Protein AF-A0A6P6C0F0-F1 (afdb_monomer)

Organism: Pteropus vampyrus (NCBI:txid132908)

Foldseek 3Di:
DVVVVVVVVVVVVVVVVVVVVVVVVVVV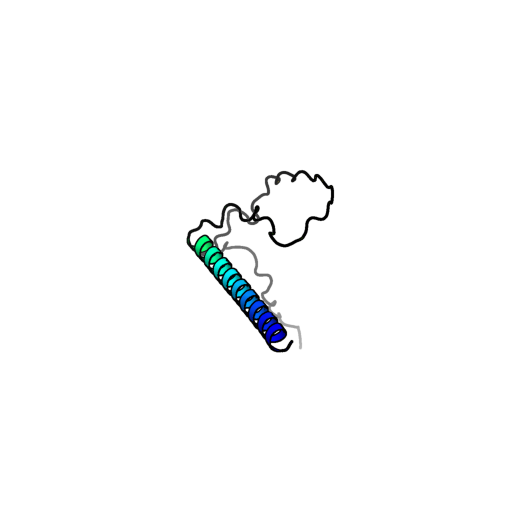VVVVCVVVVVPPPDPVDPPPPDDDDDDDDDPDDDDDDPPDDPPDPPQADPVPGDPDDDPVPDDDPPDDDDDD

Structure (mmCIF, N/CA/C/O backbone):
data_AF-A0A6P6C0F0-F1
#
_entry.id   AF-A0A6P6C0F0-F1
#
loop_
_atom_site.group_PDB
_atom_site.id
_atom_site.type_symbol
_atom_site.label_atom_id
_atom_site.label_alt_id
_atom_site.label_comp_id
_atom_site.label_asym_id
_atom_site.label_entity_id
_atom_site.label_seq_id
_atom_site.pdbx_PDB_ins_code
_atom_site.Cartn_x
_atom_site.Cartn_y
_atom_site.Cartn_z
_atom_site.occupancy
_atom_site.B_iso_or_equiv
_atom_site.auth_seq_id
_atom_site.auth_comp_id
_atom_site.auth_asym_id
_atom_site.auth_atom_id
_atom_site.pdbx_PDB_model_num
ATOM 1 N N . MET A 1 1 ? 21.141 1.420 -29.185 1.00 74.75 1 MET A N 1
ATOM 2 C CA . MET A 1 1 ? 20.326 0.186 -29.103 1.00 74.75 1 MET A CA 1
ATOM 3 C C . MET A 1 1 ? 20.524 -0.598 -27.798 1.00 74.75 1 MET A C 1
ATOM 5 O O . MET A 1 1 ? 19.568 -0.700 -27.044 1.00 74.75 1 MET A O 1
ATOM 9 N N . GLN A 1 2 ? 21.708 -1.141 -27.469 1.00 83.69 2 GLN A N 1
ATOM 10 C CA . GLN A 1 2 ? 21.893 -1.907 -26.210 1.00 83.69 2 GLN A CA 1
ATOM 11 C C . GLN A 1 2 ? 21.784 -1.048 -24.943 1.00 83.69 2 GLN A C 1
ATOM 13 O O . GLN A 1 2 ? 21.194 -1.467 -23.951 1.00 83.69 2 GLN A O 1
ATOM 18 N N . GLU A 1 3 ? 22.298 0.177 -24.992 1.00 82.88 3 GLU A N 1
ATOM 19 C CA . GLU A 1 3 ? 22.216 1.121 -23.871 1.00 82.88 3 GLU A CA 1
ATOM 20 C C . GLU A 1 3 ? 20.768 1.525 -23.559 1.00 82.88 3 GLU A C 1
ATOM 22 O O . GLU A 1 3 ? 20.392 1.656 -22.397 1.00 82.88 3 GLU A O 1
ATOM 27 N N . GLU A 1 4 ? 19.921 1.634 -24.584 1.00 82.31 4 GLU A N 1
ATOM 28 C CA . GLU A 1 4 ? 18.500 1.966 -24.432 1.00 82.31 4 GLU A CA 1
ATOM 29 C C . GLU A 1 4 ? 17.716 0.810 -23.799 1.00 82.31 4 GLU A C 1
ATOM 31 O O . GLU A 1 4 ? 16.879 1.040 -22.926 1.00 82.31 4 GLU A O 1
ATOM 36 N N . LEU A 1 5 ? 18.025 -0.433 -24.185 1.00 90.44 5 LEU A N 1
ATOM 37 C CA . LEU A 1 5 ? 17.473 -1.636 -23.557 1.00 90.44 5 LEU A CA 1
ATOM 38 C C . LEU A 1 5 ? 17.856 -1.714 -22.075 1.00 90.44 5 LEU A C 1
ATOM 40 O O . LEU A 1 5 ? 16.992 -1.919 -21.223 1.00 90.44 5 LEU A O 1
ATOM 44 N N . ASN A 1 6 ? 19.127 -1.470 -21.753 1.00 91.94 6 ASN A N 1
ATOM 45 C CA . ASN A 1 6 ? 19.599 -1.459 -20.370 1.00 91.94 6 ASN A CA 1
ATOM 46 C C . ASN A 1 6 ? 18.916 -0.355 -19.549 1.00 91.94 6 ASN A C 1
ATOM 48 O O . ASN A 1 6 ? 18.470 -0.605 -18.430 1.00 91.94 6 ASN A O 1
ATOM 52 N N . ALA A 1 7 ? 18.746 0.841 -20.121 1.00 91.25 7 ALA A N 1
ATOM 53 C CA . ALA A 1 7 ? 18.044 1.938 -19.461 1.00 91.25 7 ALA A CA 1
ATOM 54 C C . ALA A 1 7 ? 16.569 1.606 -19.163 1.00 91.25 7 ALA A C 1
ATOM 56 O O . ALA A 1 7 ? 16.051 1.991 -18.114 1.00 91.25 7 ALA A O 1
ATOM 57 N N . GLN A 1 8 ? 15.878 0.881 -20.049 1.00 90.88 8 GLN A N 1
ATOM 58 C CA . GLN A 1 8 ? 14.501 0.435 -19.802 1.00 90.88 8 GLN A CA 1
ATOM 59 C C . GLN A 1 8 ? 14.423 -0.626 -18.698 1.00 90.88 8 GLN A C 1
ATOM 61 O O . GLN A 1 8 ? 13.534 -0.560 -17.846 1.00 90.88 8 GLN A O 1
ATOM 66 N N . VAL A 1 9 ? 15.371 -1.566 -18.676 1.00 92.81 9 VAL A N 1
ATOM 67 C CA . VAL A 1 9 ? 15.458 -2.600 -17.636 1.00 92.81 9 VAL A CA 1
ATOM 68 C C . VAL A 1 9 ? 15.678 -1.973 -16.260 1.00 92.81 9 VAL A C 1
ATOM 70 O O . VAL A 1 9 ? 14.973 -2.325 -15.312 1.00 92.81 9 VAL A O 1
ATOM 73 N N . GLU A 1 10 ? 16.596 -1.015 -16.141 1.00 92.56 10 GLU A N 1
ATOM 74 C CA . GLU A 1 10 ? 16.865 -0.344 -14.865 1.00 92.56 10 GLU A CA 1
ATOM 75 C C . GLU A 1 10 ? 15.674 0.502 -14.395 1.00 92.56 10 GLU A C 1
ATOM 77 O O . GLU A 1 10 ? 15.270 0.391 -13.237 1.00 92.56 10 GLU A O 1
ATOM 82 N N . LYS A 1 11 ? 15.009 1.234 -15.301 1.00 94.62 11 LYS A N 1
ATOM 83 C CA . LYS A 1 11 ? 13.765 1.958 -14.977 1.00 94.62 11 LYS A CA 1
ATOM 84 C C . LYS A 1 11 ? 12.664 1.030 -14.463 1.00 94.62 11 LYS A C 1
ATOM 86 O O . LYS A 1 11 ? 11.945 1.374 -13.525 1.00 94.62 11 LYS A O 1
ATOM 91 N N . HIS A 1 12 ? 12.515 -0.154 -15.058 1.00 93.94 12 HIS A N 1
ATOM 92 C CA . HIS A 1 12 ? 11.512 -1.121 -14.618 1.00 93.94 12 HIS A CA 1
ATOM 93 C C . HIS A 1 12 ? 11.855 -1.715 -13.244 1.00 93.94 12 HIS A C 1
ATOM 95 O O . HIS A 1 12 ? 10.984 -1.810 -12.378 1.00 93.94 12 HIS A O 1
ATOM 101 N N . LYS A 1 13 ? 13.126 -2.061 -13.008 1.00 94.94 13 LYS A N 1
ATOM 102 C CA . LYS A 1 13 ? 13.600 -2.542 -11.701 1.00 94.94 13 LYS A CA 1
ATOM 103 C C . LYS A 1 13 ? 13.406 -1.500 -10.602 1.00 94.94 13 LYS A C 1
ATOM 105 O O . LYS A 1 13 ? 12.970 -1.846 -9.506 1.00 94.94 13 LYS A O 1
ATOM 110 N N . GLU A 1 14 ? 13.706 -0.237 -10.886 1.00 91.62 14 GLU A N 1
ATOM 111 C CA . GLU A 1 14 ? 13.501 0.858 -9.940 1.00 91.62 14 GLU A CA 1
ATOM 112 C C . GLU A 1 14 ? 12.014 1.033 -9.607 1.00 91.62 14 GLU A C 1
ATOM 114 O O . GLU A 1 14 ? 11.646 1.099 -8.433 1.00 91.62 14 GLU A O 1
ATOM 119 N N . LYS A 1 15 ? 11.141 0.998 -10.621 1.00 93.25 15 LYS A N 1
ATOM 120 C CA . LYS A 1 15 ? 9.688 1.074 -10.425 1.00 93.25 15 LYS A CA 1
ATOM 121 C C . LYS A 1 15 ? 9.160 -0.079 -9.566 1.00 93.25 15 LYS A C 1
ATOM 123 O O . LYS A 1 15 ? 8.344 0.146 -8.675 1.00 93.25 15 LYS A O 1
ATOM 128 N N . LEU A 1 16 ? 9.640 -1.304 -9.787 1.00 93.44 16 LEU A N 1
ATOM 129 C CA . LEU A 1 16 ? 9.276 -2.453 -8.951 1.00 93.44 16 LEU A CA 1
ATOM 130 C C . LEU A 1 16 ? 9.718 -2.268 -7.495 1.00 93.44 16 LEU A C 1
ATOM 132 O O . LEU A 1 16 ? 8.935 -2.537 -6.585 1.00 93.44 16 LEU A O 1
ATOM 136 N N . ARG A 1 17 ? 10.929 -1.746 -7.270 1.00 92.75 17 ARG A N 1
ATOM 137 C CA . ARG A 1 17 ? 11.445 -1.455 -5.925 1.00 92.75 17 ARG A CA 1
ATOM 138 C C . ARG A 1 17 ? 10.575 -0.429 -5.196 1.00 92.75 17 ARG A C 1
ATOM 140 O O . ARG A 1 17 ? 10.228 -0.628 -4.036 1.00 92.75 17 ARG A O 1
ATOM 147 N N . GLN A 1 18 ? 10.154 0.631 -5.887 1.00 93.81 18 GLN A N 1
ATOM 148 C CA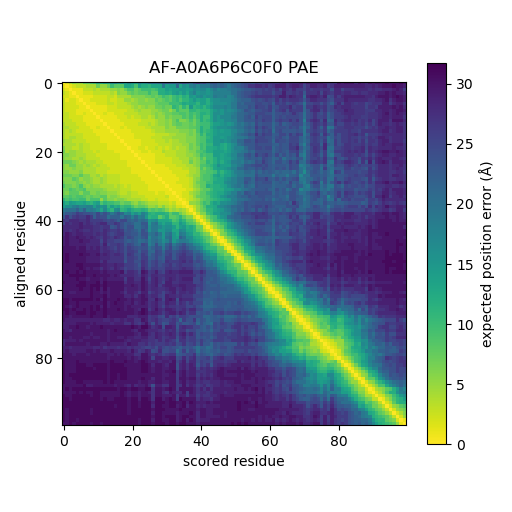 . GLN A 1 18 ? 9.251 1.642 -5.326 1.00 93.81 18 GLN A CA 1
ATOM 149 C C . GLN A 1 18 ? 7.876 1.053 -4.966 1.00 93.81 18 GLN A C 1
ATOM 151 O O . GLN A 1 18 ? 7.323 1.352 -3.905 1.00 93.81 18 GLN A O 1
ATOM 156 N N . LEU A 1 19 ? 7.322 0.176 -5.809 1.00 93.50 19 LEU A N 1
ATOM 157 C CA . LEU A 1 19 ? 6.065 -0.520 -5.511 1.00 93.50 19 LEU A CA 1
ATOM 158 C C . LEU A 1 19 ? 6.188 -1.451 -4.296 1.00 93.50 19 LEU A C 1
ATOM 160 O O . LEU A 1 19 ? 5.258 -1.566 -3.499 1.00 93.50 19 LEU A O 1
ATOM 164 N N . GLU A 1 20 ? 7.331 -2.106 -4.121 1.00 91.44 20 GLU A N 1
ATOM 165 C CA . GLU A 1 20 ? 7.578 -2.941 -2.947 1.00 91.44 20 GLU A CA 1
ATOM 166 C C . GLU A 1 20 ? 7.711 -2.102 -1.666 1.00 91.44 20 GLU A C 1
ATOM 168 O O . GLU A 1 20 ? 7.091 -2.414 -0.645 1.00 91.44 20 GLU A O 1
ATOM 173 N N . GLU A 1 21 ? 8.448 -0.990 -1.720 1.00 91.94 21 GLU A N 1
ATOM 174 C CA . GLU A 1 21 ? 8.591 -0.077 -0.585 1.00 91.94 21 GLU A CA 1
ATOM 175 C C . GLU A 1 21 ? 7.264 0.565 -0.175 1.00 91.94 21 GLU A C 1
ATOM 177 O O . GLU A 1 21 ? 6.974 0.663 1.018 1.00 91.94 21 GLU A O 1
ATOM 182 N N . THR A 1 22 ? 6.433 0.977 -1.133 1.00 92.38 22 THR A N 1
ATOM 183 C CA . THR A 1 22 ? 5.108 1.545 -0.836 1.00 92.38 22 THR A CA 1
ATOM 184 C C . THR A 1 22 ? 4.198 0.516 -0.175 1.00 92.38 22 THR A C 1
ATOM 186 O O . THR A 1 22 ? 3.592 0.823 0.851 1.00 92.38 22 THR A O 1
ATOM 189 N N . LYS A 1 23 ? 4.178 -0.733 -0.661 1.00 93.69 23 LYS A N 1
ATOM 190 C CA . LYS A 1 23 ? 3.461 -1.838 -0.001 1.00 93.69 23 LYS A CA 1
ATOM 191 C C . LYS A 1 23 ? 3.971 -2.088 1.416 1.00 93.69 23 LYS A C 1
ATOM 193 O O . LYS A 1 23 ? 3.178 -2.291 2.338 1.00 93.69 23 LYS A O 1
ATOM 198 N N . ARG A 1 24 ? 5.290 -2.043 1.618 1.00 93.69 24 ARG A N 1
ATOM 199 C CA . ARG A 1 24 ? 5.891 -2.180 2.949 1.00 93.69 24 ARG A CA 1
ATOM 200 C C . ARG A 1 24 ? 5.454 -1.045 3.878 1.00 93.69 24 ARG A C 1
ATOM 202 O O . ARG A 1 24 ? 5.062 -1.324 5.008 1.00 93.69 24 ARG A O 1
ATOM 209 N N . ARG A 1 25 ? 5.472 0.205 3.406 1.00 92.88 25 ARG A N 1
ATOM 210 C CA . ARG A 1 25 ? 5.026 1.381 4.174 1.00 92.88 25 ARG A CA 1
ATOM 211 C C . ARG A 1 25 ? 3.543 1.303 4.527 1.00 92.88 25 ARG A C 1
ATOM 213 O O . ARG A 1 25 ? 3.207 1.499 5.686 1.00 92.88 25 ARG A O 1
ATOM 220 N N . GLN A 1 26 ? 2.683 0.923 3.582 1.00 90.62 26 GLN A N 1
ATOM 221 C CA . GLN A 1 26 ? 1.249 0.730 3.834 1.00 90.62 26 GLN A CA 1
ATOM 222 C C . GLN A 1 26 ? 0.989 -0.331 4.909 1.00 90.62 26 GLN A C 1
ATOM 224 O O . GLN A 1 26 ? 0.130 -0.152 5.769 1.00 90.62 26 GLN A O 1
ATOM 229 N N . LYS A 1 27 ? 1.747 -1.436 4.894 1.00 92.38 27 LYS A N 1
ATOM 230 C CA . LYS A 1 27 ? 1.618 -2.489 5.910 1.00 92.38 27 LYS A CA 1
ATOM 231 C C . LYS A 1 27 ? 2.008 -1.993 7.303 1.00 92.38 27 LYS A C 1
ATOM 233 O O . LYS A 1 27 ? 1.345 -2.371 8.265 1.00 92.38 27 LYS A O 1
ATOM 238 N N . ILE A 1 28 ? 3.057 -1.174 7.398 1.00 91.50 28 ILE A N 1
ATOM 239 C CA . ILE A 1 28 ? 3.494 -0.549 8.654 1.00 91.50 28 ILE A CA 1
ATOM 240 C C . ILE A 1 28 ? 2.433 0.443 9.138 1.00 91.50 28 ILE A C 1
ATOM 242 O O . ILE A 1 28 ? 1.933 0.283 10.242 1.00 91.50 28 ILE A O 1
ATOM 246 N N . GLU A 1 29 ? 1.995 1.373 8.284 1.00 90.50 29 GLU A N 1
ATOM 247 C CA . GLU A 1 29 ? 0.959 2.367 8.608 1.00 90.50 29 GLU A CA 1
ATOM 248 C C . GLU A 1 29 ? -0.331 1.703 9.115 1.00 90.50 29 GLU A C 1
ATOM 250 O O . GLU A 1 29 ? -0.919 2.130 10.107 1.00 90.50 29 GLU A O 1
ATOM 255 N N . MET A 1 30 ? -0.760 0.619 8.462 1.00 87.38 30 MET A N 1
ATOM 256 C CA . MET A 1 30 ? -1.928 -0.152 8.883 1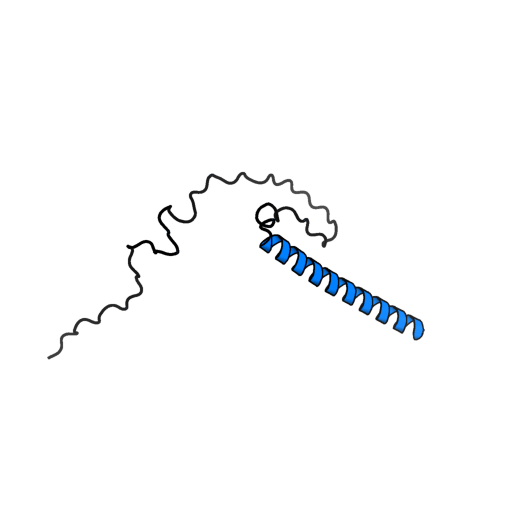.00 87.38 30 MET A CA 1
ATOM 257 C C . MET A 1 30 ? -1.725 -0.803 10.259 1.00 87.38 30 MET A C 1
ATOM 259 O O . MET A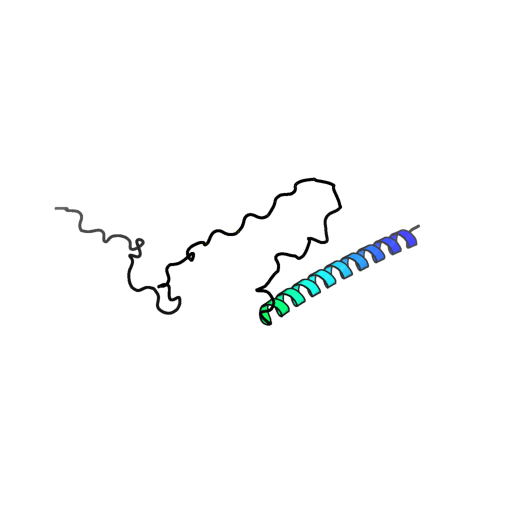 1 30 ? -2.643 -0.793 11.082 1.00 87.38 30 MET A O 1
ATOM 263 N N . TRP A 1 31 ? -0.547 -1.379 10.510 1.00 90.44 31 TRP A N 1
ATOM 264 C CA . TRP A 1 31 ? -0.221 -1.996 11.797 1.00 90.44 31 TRP A CA 1
ATOM 265 C C . TRP A 1 31 ? -0.145 -0.968 12.924 1.00 90.44 31 TRP A C 1
ATOM 267 O O . TRP A 1 31 ? -0.737 -1.195 13.979 1.00 90.44 31 TRP A O 1
ATOM 277 N N . ASP A 1 32 ? 0.491 0.173 12.681 1.00 89.69 32 ASP A N 1
ATOM 278 C CA . ASP A 1 32 ? 0.599 1.265 13.647 1.00 89.69 32 ASP A CA 1
ATOM 279 C C . ASP A 1 32 ? -0.782 1.856 13.949 1.00 89.69 32 ASP A C 1
ATOM 281 O O . ASP A 1 32 ? -1.163 1.994 15.107 1.00 89.69 32 ASP A O 1
ATOM 285 N N . SER A 1 33 ? -1.612 2.082 12.924 1.00 84.38 33 SER A N 1
ATOM 286 C CA . SER A 1 33 ? -2.998 2.543 13.092 1.00 84.38 33 SER A CA 1
ATOM 287 C C . SER A 1 33 ? -3.851 1.583 13.934 1.00 84.38 33 SER A C 1
ATOM 289 O O . SER A 1 33 ? -4.727 2.010 14.696 1.00 84.38 33 SER A O 1
ATOM 291 N N . MET A 1 34 ? -3.598 0.277 13.810 1.00 83.19 34 MET A N 1
ATOM 292 C CA . MET A 1 34 ? -4.255 -0.754 14.607 1.00 83.19 34 MET A CA 1
ATOM 293 C C . MET A 1 34 ? -3.752 -0.772 16.055 1.00 83.19 34 MET A C 1
ATOM 295 O O . MET A 1 34 ? -4.576 -0.898 16.959 1.00 83.19 34 MET A O 1
ATOM 299 N N . GLN A 1 35 ? -2.446 -0.600 16.286 1.00 84.62 35 GLN A N 1
ATOM 300 C CA . GLN A 1 35 ? -1.875 -0.477 17.635 1.00 84.62 35 GLN A CA 1
ATOM 301 C C . GLN A 1 35 ? -2.366 0.786 18.353 1.00 84.62 35 GLN A C 1
ATOM 303 O O . GLN A 1 35 ? -2.730 0.735 19.523 1.00 84.62 35 GLN A O 1
ATOM 308 N N . GLU A 1 36 ? -2.461 1.906 17.640 1.00 84.75 36 GLU A N 1
ATOM 309 C CA . GLU A 1 36 ? -2.949 3.182 18.170 1.00 84.75 36 GLU A CA 1
ATOM 310 C C . GLU A 1 36 ? -4.478 3.220 18.372 1.00 84.75 36 GLU A C 1
ATOM 312 O O . GLU A 1 36 ? -5.023 4.236 18.805 1.00 84.75 36 GLU A O 1
ATOM 317 N N . GLY A 1 37 ? -5.205 2.147 18.029 1.00 80.44 37 GLY A N 1
ATOM 318 C CA . GLY A 1 37 ? -6.661 2.057 18.194 1.00 80.44 37 GLY A CA 1
ATOM 319 C C . GLY A 1 37 ? -7.471 2.941 17.233 1.00 80.44 37 GLY A C 1
ATOM 320 O O . GLY A 1 37 ? -8.692 3.054 17.366 1.00 80.44 37 GLY A O 1
ATOM 321 N N . LYS A 1 38 ? -6.819 3.548 16.234 1.00 73.06 38 LYS A N 1
ATOM 322 C CA . LYS A 1 38 ? -7.444 4.421 15.225 1.00 73.06 38 LYS A CA 1
ATOM 323 C C . LYS A 1 38 ? -8.194 3.625 14.145 1.00 73.06 38 LYS A C 1
ATOM 325 O O . LYS A 1 38 ? -9.048 4.184 13.459 1.00 73.06 38 LYS A O 1
ATOM 330 N N . SER A 1 39 ? -7.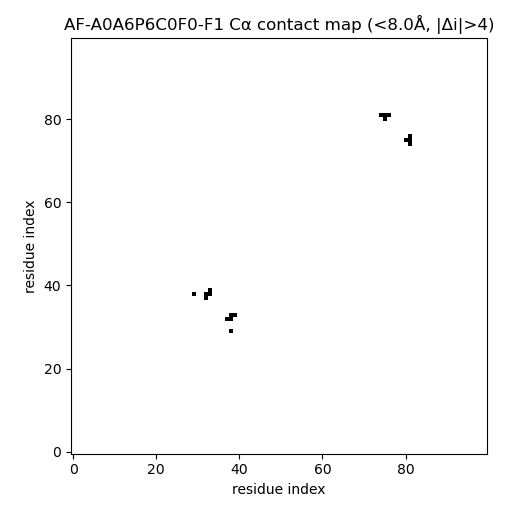942 2.317 14.024 1.00 61.91 39 SER A N 1
ATOM 331 C CA . SER A 1 39 ? -8.494 1.464 12.957 1.00 61.91 39 SER A CA 1
ATOM 332 C C . SER A 1 39 ? -9.978 1.083 13.111 1.00 61.91 39 SER A C 1
ATOM 334 O O . SER A 1 39 ? -10.607 0.660 12.139 1.00 61.91 39 SER A O 1
ATOM 336 N N . TYR A 1 40 ? -10.585 1.253 14.295 1.00 58.16 40 TYR A N 1
ATOM 337 C CA . TYR A 1 40 ? -11.962 0.795 14.547 1.00 58.16 40 TYR A CA 1
ATOM 338 C C . TYR A 1 40 ? -13.042 1.676 13.888 1.00 58.16 40 TYR A C 1
ATOM 340 O O . TYR A 1 40 ? -14.158 1.213 13.640 1.00 58.16 40 TYR A O 1
ATOM 348 N N . LYS A 1 41 ? -12.737 2.935 13.541 1.00 57.62 41 LYS A N 1
ATOM 349 C CA . LYS A 1 41 ? -13.694 3.837 12.879 1.00 57.62 41 LYS A CA 1
ATOM 350 C C . LYS A 1 41 ? -13.262 4.167 11.453 1.00 57.62 41 LYS A C 1
ATOM 352 O O . LYS A 1 41 ? -12.738 5.238 11.189 1.00 57.62 41 LYS A O 1
ATOM 357 N N . GLY A 1 42 ? -13.583 3.281 10.511 1.00 55.53 42 GLY A N 1
ATOM 358 C CA . GLY A 1 42 ? -13.805 3.726 9.132 1.00 55.53 42 GLY A CA 1
ATOM 359 C C . GLY A 1 42 ? -12.802 3.288 8.068 1.00 55.53 42 GLY A C 1
ATOM 360 O O . GLY A 1 42 ? -12.587 4.036 7.123 1.00 55.53 42 GLY A O 1
ATOM 361 N N . SER A 1 43 ? -12.333 2.036 8.076 1.00 53.91 43 SER A N 1
ATOM 362 C CA . SER A 1 43 ? -11.815 1.428 6.829 1.00 53.91 43 SER A CA 1
ATOM 363 C C . SER A 1 43 ? -12.901 1.241 5.744 1.00 53.91 43 SER A C 1
ATOM 365 O O . SER A 1 43 ? -12.624 0.727 4.666 1.00 53.91 43 SER A O 1
ATOM 367 N N . ALA A 1 44 ? -14.144 1.667 5.987 1.00 52.97 44 ALA A N 1
ATOM 368 C CA . ALA A 1 44 ? -15.239 1.611 5.020 1.00 52.97 44 ALA A CA 1
ATOM 369 C C . ALA A 1 44 ? -15.111 2.625 3.860 1.00 52.97 44 ALA A C 1
ATOM 371 O O . ALA A 1 44 ? -15.990 2.667 3.003 1.00 52.97 44 ALA A O 1
ATOM 372 N N . ARG A 1 45 ? -14.066 3.467 3.838 1.00 52.03 45 ARG A N 1
ATOM 373 C CA . ARG A 1 45 ? -13.813 4.451 2.771 1.00 52.03 45 ARG A CA 1
ATOM 374 C C . ARG A 1 45 ? -12.317 4.676 2.516 1.00 52.03 45 ARG A C 1
ATOM 376 O O . ARG A 1 45 ? -11.859 5.812 2.541 1.00 52.03 45 ARG A O 1
ATOM 383 N N . ARG A 1 46 ? -11.543 3.628 2.237 1.00 50.34 46 ARG A N 1
ATOM 384 C CA . ARG A 1 46 ? -10.467 3.823 1.255 1.00 50.34 46 ARG A CA 1
ATOM 385 C C . ARG A 1 46 ? -11.045 3.359 -0.078 1.00 50.34 46 ARG A C 1
ATOM 387 O O . ARG A 1 46 ? -11.347 2.171 -0.189 1.00 50.34 46 ARG A O 1
ATOM 394 N N . PRO A 1 47 ? -11.334 4.271 -1.028 1.00 48.56 47 PRO A N 1
ATOM 395 C CA . PRO A 1 47 ? -11.549 3.853 -2.397 1.00 48.56 47 PRO A CA 1
ATOM 396 C C . PRO A 1 47 ? -10.325 3.042 -2.790 1.00 48.56 47 PRO A C 1
ATOM 398 O O . PRO A 1 47 ? -9.192 3.379 -2.455 1.00 48.56 47 PRO A O 1
ATOM 401 N N . GLN A 1 48 ? -10.601 1.915 -3.407 1.00 45.25 48 GLN A N 1
ATOM 402 C CA . GLN A 1 48 ? -9.647 1.113 -4.126 1.00 45.25 48 GLN A CA 1
ATOM 403 C C . GLN A 1 48 ? -9.000 2.011 -5.195 1.00 45.25 48 GLN A C 1
ATOM 405 O O . GLN A 1 48 ? -9.521 2.136 -6.297 1.00 45.25 48 GLN A O 1
ATOM 410 N N . ASP A 1 49 ? -7.907 2.692 -4.848 1.00 45.97 49 ASP A N 1
ATOM 411 C CA . ASP A 1 49 ? -7.047 3.415 -5.788 1.00 45.97 49 ASP A CA 1
ATOM 412 C C . ASP A 1 49 ? -6.192 2.396 -6.561 1.00 45.97 49 ASP A C 1
ATOM 414 O O . ASP A 1 49 ? -4.980 2.354 -6.401 1.00 45.97 49 ASP A O 1
ATOM 418 N N . ASP A 1 50 ? -6.848 1.500 -7.303 1.00 46.03 50 ASP A N 1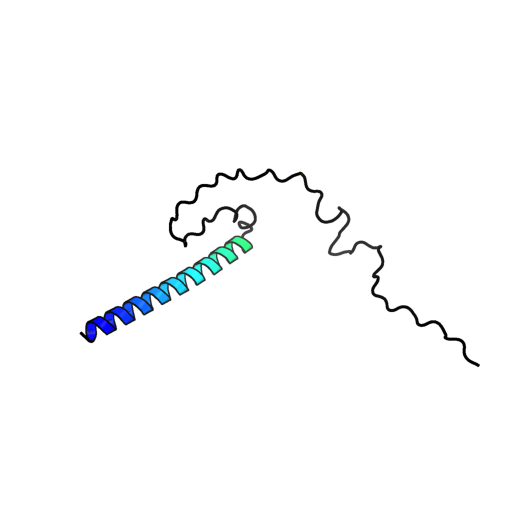
ATOM 419 C CA . ASP A 1 50 ? -6.307 0.738 -8.438 1.00 46.03 50 ASP A CA 1
ATOM 420 C C . ASP A 1 50 ? -7.471 -0.075 -9.045 1.00 46.03 50 ASP A C 1
ATOM 422 O O . ASP A 1 50 ? -7.678 -1.244 -8.722 1.00 46.03 50 ASP A O 1
ATOM 426 N N . ASP A 1 51 ? -8.346 0.587 -9.806 1.00 41.88 51 ASP A N 1
ATOM 427 C CA . ASP A 1 51 ? -8.859 0.043 -11.070 1.00 41.88 51 ASP A CA 1
ATOM 428 C C . ASP A 1 51 ? -9.511 1.168 -11.897 1.00 41.88 51 ASP A C 1
ATOM 430 O O . ASP A 1 51 ? -10.148 2.083 -11.376 1.00 41.88 51 ASP A O 1
ATOM 434 N N . SER A 1 52 ? -9.276 1.114 -13.199 1.00 38.66 52 SER A N 1
ATOM 435 C CA . SER A 1 52 ? -9.587 2.104 -14.235 1.00 38.66 52 SER A CA 1
ATOM 436 C C . SER A 1 52 ? -11.066 2.563 -14.264 1.00 38.66 52 SER A C 1
ATOM 438 O O . SER A 1 52 ? -11.958 1.781 -13.929 1.00 38.66 52 SER A O 1
ATOM 440 N N . PRO A 1 53 ? -11.402 3.794 -14.717 1.00 50.88 53 PRO A N 1
ATOM 441 C CA . PRO A 1 53 ? -12.784 4.270 -14.732 1.00 50.88 53 PRO A CA 1
ATOM 442 C C . PRO A 1 53 ? -13.575 3.650 -15.898 1.00 50.88 53 PRO A C 1
ATOM 444 O O . PRO A 1 53 ? -13.535 4.134 -17.027 1.00 50.88 53 PRO A O 1
ATOM 447 N N . GLY A 1 54 ? -14.338 2.592 -15.622 1.00 43.31 54 GLY A N 1
ATOM 448 C CA . GLY A 1 54 ? -15.425 2.123 -16.488 1.00 43.31 54 GLY A CA 1
ATOM 449 C C . GLY A 1 54 ? -16.777 2.691 -16.024 1.00 43.31 54 GLY A C 1
ATOM 450 O O . GLY A 1 54 ? -17.083 2.605 -14.833 1.00 43.31 54 GLY A O 1
ATOM 451 N N . PRO A 1 55 ? -17.620 3.272 -16.901 1.00 51.03 55 PRO A N 1
ATOM 452 C CA . PRO A 1 55 ? -18.898 3.837 -16.487 1.00 51.03 55 PRO A CA 1
ATOM 453 C C . PRO A 1 55 ? -19.903 2.705 -16.254 1.00 51.03 55 PRO A C 1
ATOM 455 O O . PRO A 1 55 ? -20.331 2.032 -17.189 1.00 51.03 55 PRO A O 1
ATOM 458 N N . SER A 1 56 ? -20.309 2.475 -15.008 1.00 46.19 56 SER A N 1
ATOM 459 C CA . SER A 1 56 ? -21.453 1.607 -14.723 1.00 46.19 56 SER A CA 1
ATOM 460 C C . SER A 1 56 ? -22.354 2.228 -13.673 1.00 46.19 56 SER A C 1
ATOM 462 O O . SER A 1 56 ? -22.060 2.331 -12.485 1.00 46.19 56 SER A O 1
ATOM 464 N N . THR A 1 57 ? -23.479 2.691 -14.194 1.00 50.69 57 THR A N 1
ATOM 465 C CA . THR A 1 57 ? -24.631 3.238 -13.507 1.00 50.69 57 THR A CA 1
ATOM 466 C C . THR A 1 57 ? -25.271 2.169 -12.619 1.00 50.69 57 THR A C 1
ATOM 468 O O . THR A 1 57 ? -25.970 1.291 -13.117 1.00 50.69 57 THR A O 1
ATOM 471 N N . SER A 1 58 ? -25.119 2.253 -11.300 1.00 49.25 58 SER A N 1
ATOM 472 C CA . SER A 1 58 ? -26.152 1.723 -10.404 1.00 49.25 58 SER A CA 1
ATOM 473 C C . SER A 1 58 ? -26.132 2.459 -9.070 1.00 49.25 58 SER A C 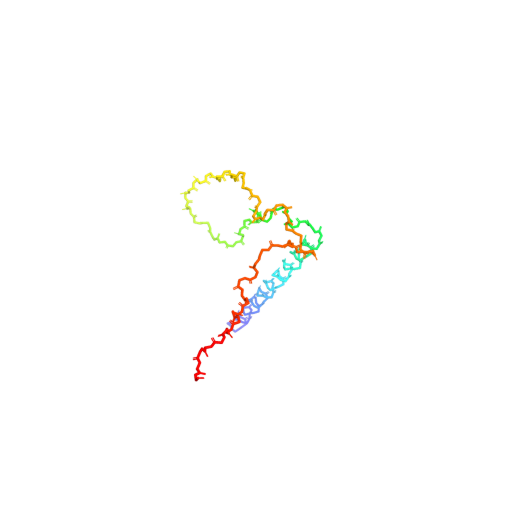1
ATOM 475 O O . SER A 1 58 ? -25.309 2.206 -8.191 1.00 49.25 58 SER A O 1
ATOM 477 N N . SER A 1 59 ? -27.065 3.393 -8.924 1.00 56.28 59 SER A N 1
ATOM 478 C CA . SER A 1 59 ? -27.412 4.035 -7.664 1.00 56.28 59 SER A CA 1
ATOM 479 C C . SER A 1 59 ? -28.078 3.016 -6.735 1.00 56.28 59 SER A C 1
ATOM 481 O O . SER A 1 59 ? -29.294 2.833 -6.781 1.00 56.28 59 SER A O 1
ATOM 483 N N . VAL A 1 60 ? -27.303 2.341 -5.886 1.00 51.19 60 VAL A N 1
ATOM 484 C CA . VAL A 1 60 ? -27.863 1.506 -4.813 1.00 51.19 60 VAL A CA 1
ATOM 485 C C . VAL A 1 60 ? -27.643 2.218 -3.484 1.00 51.19 60 VAL A C 1
ATOM 487 O O . VAL A 1 60 ? -26.540 2.254 -2.942 1.00 51.19 60 VAL A O 1
ATOM 490 N N . LEU A 1 61 ? -28.715 2.824 -2.972 1.00 58.22 61 LEU A N 1
ATOM 491 C CA . LEU A 1 61 ? -28.751 3.423 -1.639 1.00 58.22 61 LEU A CA 1
ATOM 492 C C . LEU A 1 61 ? -28.428 2.348 -0.580 1.00 58.22 61 LEU A C 1
ATOM 494 O O . LEU A 1 61 ? -29.077 1.296 -0.570 1.00 58.22 61 LEU A O 1
ATOM 498 N N . PRO A 1 62 ? -27.469 2.575 0.338 1.00 56.84 62 PRO A N 1
ATOM 499 C CA . PRO A 1 62 ? -27.124 1.582 1.347 1.00 56.84 62 PRO A CA 1
ATOM 500 C C . PRO A 1 62 ? -28.255 1.437 2.377 1.00 56.84 62 PRO A C 1
ATOM 502 O O . PRO A 1 62 ? -28.595 2.368 3.111 1.00 56.84 62 PRO A O 1
ATOM 505 N N . LYS A 1 63 ? -28.837 0.235 2.428 1.00 57.78 63 LYS A N 1
ATOM 506 C CA . LYS A 1 63 ? -29.894 -0.179 3.363 1.00 57.78 63 LYS A CA 1
ATOM 507 C C . LYS A 1 63 ? -29.418 0.009 4.814 1.00 57.78 63 LYS A C 1
ATOM 509 O O . LYS A 1 63 ? -28.346 -0.471 5.188 1.00 57.78 63 LYS A O 1
ATOM 514 N N . ARG A 1 64 ? -30.212 0.703 5.640 1.00 58.47 64 ARG A N 1
ATOM 515 C CA . ARG A 1 64 ?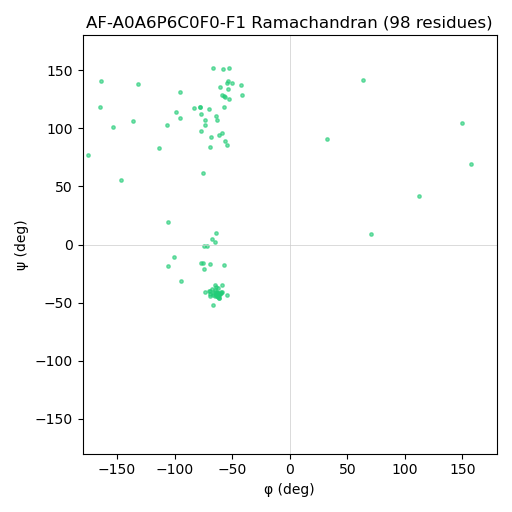 -29.914 0.927 7.067 1.00 58.47 64 ARG A CA 1
ATOM 516 C C . ARG A 1 64 ? -29.816 -0.416 7.801 1.00 58.47 64 ARG A C 1
ATOM 518 O O . ARG A 1 64 ? -30.641 -1.303 7.586 1.00 58.47 64 ARG A O 1
ATOM 525 N N . LYS A 1 65 ? -28.793 -0.567 8.649 1.00 60.50 65 LYS A N 1
ATOM 526 C CA . LYS A 1 65 ? -28.572 -1.767 9.468 1.00 60.50 65 LYS A CA 1
ATOM 527 C C . LYS A 1 65 ? -29.749 -1.884 10.440 1.00 60.50 65 LYS A C 1
ATOM 529 O O . LYS A 1 65 ? -29.887 -1.034 11.308 1.00 60.50 65 LYS A O 1
ATOM 534 N N . SER A 1 66 ? -30.607 -2.887 10.258 1.00 60.84 66 SER A N 1
ATOM 535 C CA . SER A 1 66 ? -31.642 -3.233 11.240 1.00 60.84 66 SER A CA 1
ATOM 536 C C . SER A 1 66 ? -30.982 -3.451 12.600 1.00 60.84 66 SER A C 1
ATOM 538 O O . SER A 1 66 ? -29.915 -4.072 12.621 1.00 60.84 66 SER A O 1
ATOM 540 N N . ASP A 1 67 ? -31.611 -3.001 13.686 1.00 60.09 67 ASP A N 1
ATOM 541 C CA . ASP A 1 67 ? -31.198 -3.240 15.075 1.00 60.09 67 ASP A CA 1
ATOM 542 C C . ASP A 1 67 ? -31.044 -4.746 15.337 1.00 60.09 67 ASP A C 1
ATOM 544 O O . ASP A 1 67 ? -31.975 -5.458 15.717 1.00 60.09 67 ASP A O 1
ATOM 548 N N . ARG A 1 68 ? -29.861 -5.282 15.025 1.00 63.66 68 ARG A N 1
ATOM 549 C CA . ARG A 1 68 ? -29.564 -6.705 15.151 1.00 63.66 68 ARG A CA 1
ATOM 550 C C . ARG A 1 68 ? -29.171 -6.959 16.592 1.00 63.66 68 ARG A C 1
ATOM 552 O O . ARG A 1 68 ? -28.161 -6.440 17.063 1.00 63.66 68 ARG A O 1
ATOM 559 N N . LYS A 1 69 ? -29.977 -7.792 17.255 1.00 69.50 69 LYS A N 1
ATOM 560 C CA . LYS A 1 69 ? -29.649 -8.416 18.539 1.00 69.50 69 LYS A CA 1
ATOM 561 C C . LYS A 1 69 ? -28.182 -8.887 18.517 1.00 69.50 69 LYS A C 1
ATOM 563 O O . LYS A 1 69 ? -27.759 -9.431 17.489 1.00 69.50 69 LYS A O 1
ATOM 568 N N . PRO A 1 70 ? -27.413 -8.675 19.600 1.00 70.19 70 PRO A N 1
ATOM 569 C CA . PRO A 1 70 ? -26.017 -9.087 19.666 1.00 70.19 70 PRO A CA 1
ATOM 570 C C . PRO A 1 70 ? -25.845 -10.550 19.250 1.00 70.19 70 PRO A C 1
ATOM 572 O O . PRO A 1 70 ? -26.649 -11.405 19.617 1.00 70.19 70 PRO A O 1
ATOM 575 N N . LEU A 1 71 ? -24.785 -10.836 18.486 1.00 70.69 71 LEU A N 1
ATOM 576 C CA . LEU A 1 71 ? -24.475 -12.178 17.968 1.00 70.69 71 LEU A CA 1
ATOM 577 C C . LEU A 1 71 ? -24.326 -13.238 19.075 1.00 70.69 71 LEU A C 1
ATOM 579 O O . LEU A 1 71 ? -24.357 -14.433 18.794 1.00 70.69 71 LEU A O 1
ATOM 583 N N . ARG A 1 72 ? -24.130 -12.799 20.321 1.00 64.00 72 ARG A N 1
ATOM 584 C CA . ARG A 1 72 ? -24.069 -13.628 21.522 1.00 64.00 72 ARG A CA 1
ATOM 585 C C . ARG A 1 72 ? -24.962 -13.008 22.592 1.00 64.00 72 ARG A C 1
ATOM 587 O O . ARG A 1 72 ? -24.965 -11.788 22.747 1.00 64.00 72 ARG A O 1
ATOM 594 N N . GLY A 1 73 ? -25.714 -13.843 23.310 1.00 68.81 73 GLY A N 1
ATOM 595 C CA . GLY A 1 73 ? -26.494 -13.407 24.469 1.00 68.81 73 GLY A CA 1
ATOM 596 C C . GLY A 1 73 ? -25.588 -12.763 25.523 1.00 68.81 73 GLY A C 1
ATOM 597 O O . GLY A 1 73 ? -24.408 -13.099 25.613 1.00 68.81 73 GLY A O 1
ATOM 598 N N . GLY A 1 74 ? -26.125 -11.825 26.305 1.00 69.06 74 GLY A N 1
ATOM 599 C CA . GLY A 1 74 ? -25.368 -10.999 27.259 1.00 69.06 74 GLY A CA 1
ATOM 600 C C . GLY A 1 74 ? -24.689 -11.734 28.427 1.00 69.06 74 GLY A C 1
ATOM 601 O O . GLY A 1 74 ? -24.217 -11.061 29.335 1.00 69.06 74 GLY A O 1
ATOM 602 N N . GLY A 1 75 ? -24.644 -13.071 28.425 1.00 68.44 75 GLY A N 1
ATOM 603 C CA . GLY A 1 75 ? -24.028 -13.908 29.462 1.00 68.44 75 GLY A CA 1
ATOM 604 C C . GLY A 1 75 ? -22.630 -14.450 29.127 1.00 68.44 75 GLY A C 1
ATOM 605 O O . GLY A 1 75 ? -21.944 -14.950 30.019 1.00 68.44 75 GLY A O 1
ATOM 606 N N . TYR A 1 76 ? -22.156 -14.324 27.877 1.00 67.62 76 TYR A N 1
ATOM 607 C CA . TYR A 1 76 ? -20.889 -14.947 27.477 1.00 67.62 76 TYR A CA 1
ATOM 608 C C . TYR A 1 76 ? -19.672 -14.216 28.065 1.00 67.62 76 TYR A C 1
ATOM 610 O O . TYR A 1 76 ? -19.238 -13.183 27.550 1.00 67.62 76 TYR A O 1
ATOM 618 N N . ASN A 1 77 ? -19.078 -14.798 29.108 1.00 69.38 77 ASN A N 1
ATOM 619 C CA . ASN A 1 77 ? -17.814 -14.351 29.683 1.00 69.38 77 ASN A CA 1
ATOM 620 C C . ASN A 1 77 ? -16.644 -15.213 29.148 1.00 69.38 77 ASN A C 1
ATOM 622 O O . ASN A 1 77 ? -16.578 -16.399 29.472 1.00 69.38 77 ASN A O 1
ATOM 626 N N . PRO A 1 78 ? -15.697 -14.658 28.365 1.00 69.56 78 PRO A N 1
ATOM 627 C CA . PRO A 1 78 ? -14.592 -15.419 27.772 1.00 69.56 78 PRO A CA 1
ATOM 628 C C . PRO A 1 78 ? -13.551 -15.914 28.787 1.00 69.56 78 PRO A C 1
ATOM 630 O O . PRO A 1 78 ? -12.766 -16.795 28.450 1.00 69.56 78 PRO A O 1
ATOM 633 N N . LEU A 1 79 ? -13.531 -15.358 30.001 1.00 67.69 79 LEU A N 1
ATOM 634 C CA . LEU A 1 79 ? -12.605 -15.763 31.062 1.00 67.69 79 LEU A CA 1
ATOM 635 C C . LEU A 1 79 ? -13.218 -16.798 32.004 1.00 67.69 79 LEU A C 1
ATOM 637 O O . LEU A 1 79 ? -12.502 -17.633 32.545 1.00 67.69 79 LEU A O 1
ATOM 641 N N . SER A 1 80 ? -14.535 -16.740 32.204 1.00 65.31 80 SER A N 1
ATOM 642 C CA . SER A 1 80 ? -15.223 -17.606 33.169 1.00 65.31 80 SER A CA 1
ATOM 643 C C . SER A 1 80 ? -16.025 -18.729 32.517 1.00 65.31 80 SER A C 1
ATOM 645 O O . SER A 1 80 ? -16.315 -19.710 33.193 1.00 65.31 80 SER A O 1
ATOM 647 N N . GLY A 1 81 ? -16.342 -18.620 31.221 1.00 63.09 81 GLY A N 1
ATOM 648 C CA . GLY A 1 81 ? -17.251 -19.530 30.528 1.00 63.09 81 GLY A CA 1
ATOM 649 C C . GLY A 1 81 ? -18.667 -19.449 31.102 1.00 63.09 81 GLY A C 1
ATOM 650 O O . GLY A 1 81 ? -18.873 -19.304 32.304 1.00 63.09 81 GLY A O 1
ATOM 651 N N . GLU A 1 82 ? -19.687 -19.524 30.256 1.00 65.50 82 GLU A N 1
ATOM 652 C CA . GLU A 1 82 ? -21.049 -19.645 30.772 1.00 65.50 82 GLU A CA 1
ATOM 653 C C . GLU A 1 82 ? -21.225 -21.076 31.296 1.00 65.50 82 GLU A C 1
ATOM 655 O O . GLU A 1 82 ? -21.219 -22.051 30.540 1.00 65.50 82 GLU A O 1
ATOM 660 N N . GLY A 1 83 ? -21.254 -21.209 32.622 1.00 65.75 83 GLY A N 1
ATOM 661 C CA . GLY A 1 83 ? -21.393 -22.481 33.316 1.00 65.75 83 GLY A CA 1
ATOM 662 C C . GLY A 1 83 ? -22.785 -23.070 33.119 1.00 65.75 83 GLY A C 1
ATOM 663 O O . GLY A 1 83 ? -23.647 -22.905 33.972 1.00 65.75 83 GLY A O 1
ATOM 664 N N . GLY A 1 84 ? -22.999 -23.778 32.010 1.00 67.88 84 GLY A N 1
ATOM 665 C CA . GLY A 1 84 ? -24.189 -24.605 31.815 1.00 67.88 84 GLY A CA 1
ATOM 666 C C . GLY A 1 84 ? -24.621 -24.728 30.359 1.00 67.88 84 GLY A C 1
ATOM 667 O O . GLY A 1 84 ? -25.242 -23.825 29.815 1.00 67.88 84 GLY A O 1
ATOM 668 N N . GLY A 1 85 ? -24.351 -25.881 29.739 1.00 59.22 85 GLY A N 1
ATOM 669 C CA . GLY A 1 85 ? -24.916 -26.199 28.426 1.00 59.22 85 GLY A CA 1
ATOM 670 C C . GLY A 1 85 ? -24.133 -27.238 27.637 1.00 59.22 85 GLY A C 1
ATOM 671 O O . GLY A 1 85 ? -23.498 -26.903 26.650 1.00 59.22 85 GLY A O 1
ATOM 672 N N . ALA A 1 86 ? -24.175 -28.487 28.111 1.00 59.41 86 ALA A N 1
ATOM 673 C CA . ALA A 1 86 ? -23.919 -29.727 27.372 1.00 59.41 86 ALA A CA 1
ATOM 674 C C . ALA A 1 86 ? -22.875 -29.672 26.233 1.00 59.41 86 ALA A C 1
ATOM 676 O O . ALA A 1 86 ? -23.211 -29.533 25.058 1.00 59.41 86 ALA A O 1
ATOM 677 N N . CYS A 1 87 ? -21.608 -29.946 26.564 1.00 49.28 87 CYS A N 1
ATOM 678 C CA . CYS A 1 87 ? -20.665 -30.489 25.587 1.00 49.28 87 CYS A CA 1
ATOM 679 C C . CYS A 1 87 ? -21.224 -31.823 25.056 1.00 49.28 87 CYS A C 1
ATOM 681 O O . CYS A 1 87 ? -21.031 -32.871 25.673 1.00 49.28 87 CYS A O 1
ATOM 683 N N . SER A 1 88 ? -21.903 -31.791 23.909 1.00 61.28 88 SER A N 1
ATOM 684 C CA . SER A 1 88 ? -22.493 -32.949 23.219 1.00 61.28 88 SER A CA 1
ATOM 685 C C . SER A 1 88 ? -21.458 -33.929 22.646 1.00 61.28 88 SER A C 1
ATOM 687 O O . SER A 1 88 ? -21.819 -34.895 21.984 1.00 61.28 88 SER A O 1
ATOM 689 N N . TRP A 1 89 ? -20.168 -33.695 22.900 1.00 59.56 89 TRP A N 1
ATOM 690 C CA . TRP A 1 89 ? -19.045 -34.466 22.365 1.00 59.56 89 TRP A CA 1
ATOM 691 C C . TRP A 1 89 ? -18.387 -35.395 23.386 1.00 59.56 89 TRP A C 1
ATOM 693 O O . TRP A 1 89 ? -17.254 -35.823 23.186 1.00 59.56 89 TRP A O 1
ATOM 703 N N . ARG A 1 90 ? -19.065 -35.735 24.489 1.00 66.31 90 ARG A N 1
ATOM 704 C CA . ARG A 1 90 ? -18.614 -36.865 25.311 1.00 66.31 90 ARG A CA 1
ATOM 705 C C . ARG A 1 90 ? -19.049 -38.164 24.623 1.00 66.31 90 ARG A C 1
ATOM 707 O O . ARG A 1 90 ? -20.254 -38.368 24.487 1.00 66.31 90 ARG A O 1
ATOM 714 N N . PRO A 1 91 ? -18.122 -39.048 24.206 1.00 67.94 91 PRO A N 1
ATOM 715 C CA . PRO A 1 91 ? -18.495 -40.372 23.723 1.00 67.94 91 PRO A CA 1
ATOM 716 C C . PRO A 1 91 ? -19.314 -41.074 24.811 1.00 67.94 91 PRO A C 1
ATOM 718 O O . PRO A 1 91 ? -18.890 -41.116 25.969 1.00 67.94 91 PRO A O 1
ATOM 721 N N . GLY A 1 92 ? -20.505 -41.569 24.464 1.00 67.12 92 GLY A N 1
ATOM 722 C CA . GLY A 1 92 ? -21.368 -42.269 25.413 1.00 67.12 92 GLY A CA 1
ATOM 723 C C . GLY A 1 92 ? -20.620 -43.431 26.070 1.00 67.12 92 GLY A C 1
ATOM 724 O O . GLY A 1 92 ? -19.870 -44.147 25.401 1.00 67.12 92 GLY A O 1
ATOM 725 N N . ARG A 1 93 ? -20.805 -43.636 27.385 1.00 64.62 93 ARG A N 1
ATOM 726 C CA . ARG A 1 93 ? -20.337 -44.872 28.027 1.00 64.62 93 ARG A CA 1
ATOM 727 C C . ARG A 1 93 ? -20.996 -46.036 27.289 1.00 64.62 93 ARG A C 1
ATOM 729 O O . ARG A 1 93 ? -22.218 -46.150 27.319 1.00 64.62 93 ARG A O 1
ATOM 736 N N . ARG A 1 94 ? -20.203 -46.909 26.663 1.00 63.72 94 ARG A N 1
ATOM 737 C CA . ARG A 1 94 ? -20.675 -48.243 26.279 1.00 63.72 94 ARG A CA 1
ATOM 738 C C . ARG A 1 94 ? -21.055 -48.986 27.562 1.00 63.72 94 ARG A C 1
ATOM 740 O O . ARG A 1 94 ? -20.185 -49.503 28.256 1.00 63.72 94 ARG A O 1
ATOM 747 N N . GLY A 1 95 ? -22.338 -48.930 27.914 1.00 58.59 95 GLY A N 1
ATOM 748 C CA . GLY A 1 95 ? -22.960 -49.791 28.915 1.00 58.59 95 GLY A CA 1
ATOM 749 C C . GLY A 1 95 ? -22.981 -51.237 28.423 1.00 58.59 95 GLY A C 1
ATOM 750 O O . GLY A 1 95 ? -22.945 -51.480 27.218 1.00 58.59 95 GLY A O 1
ATOM 751 N N . GLN A 1 96 ? -22.960 -52.168 29.374 1.00 61.91 96 GLN A N 1
ATOM 752 C CA . GLN A 1 96 ? -22.733 -53.596 29.168 1.00 61.91 96 GLN A CA 1
ATOM 753 C C . GLN A 1 96 ? -23.667 -54.195 28.102 1.00 61.91 96 GLN A C 1
ATOM 755 O O . GLN A 1 96 ? -24.886 -54.100 28.213 1.00 61.91 96 GLN A O 1
ATOM 760 N N . SER A 1 97 ? -23.083 -54.846 27.092 1.00 55.12 97 SER A N 1
ATOM 761 C CA . SER A 1 97 ? -23.817 -55.786 26.245 1.00 55.12 97 SER A CA 1
ATOM 762 C C . SER A 1 97 ? -23.960 -57.081 27.033 1.00 55.12 97 SER A C 1
ATOM 7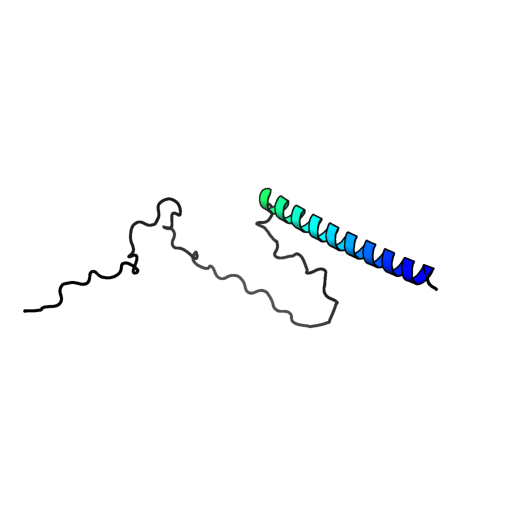64 O O . SER A 1 97 ? -22.959 -57.690 27.404 1.00 55.12 97 SER A O 1
ATOM 766 N N . SER A 1 98 ? -25.201 -57.468 27.296 1.00 64.56 98 SER A N 1
ATOM 767 C CA . SER A 1 98 ? -25.609 -58.787 27.777 1.00 64.56 98 SER A CA 1
ATOM 768 C C . SER A 1 98 ? -24.847 -59.912 27.072 1.00 64.56 98 SER A C 1
ATOM 770 O O . SER A 1 98 ? -24.828 -59.956 25.840 1.00 64.56 98 SER A O 1
ATOM 772 N N . GLY A 1 99 ? -24.266 -60.829 27.844 1.00 56.41 99 GLY A N 1
ATOM 773 C CA . GLY A 1 99 ? -23.667 -62.053 27.327 1.00 56.41 99 GLY A CA 1
ATOM 774 C C . GLY A 1 99 ? -23.414 -63.068 28.439 1.00 56.41 99 GLY A C 1
ATOM 775 O O . GLY A 1 99 ? -22.618 -62.780 29.328 1.00 56.41 99 GLY A O 1
ATOM 776 N N . GLY A 1 100 ? -24.063 -64.234 28.323 1.00 37.50 100 GLY A N 1
ATOM 777 C CA . GLY A 1 100 ? -23.735 -65.480 29.029 1.00 37.50 100 GLY A CA 1
ATOM 778 C C . GLY A 1 100 ? -24.534 -65.745 30.286 1.00 37.50 100 GLY A C 1
ATOM 779 O O . GLY A 1 100 ? -24.025 -65.374 31.362 1.00 37.50 100 GLY A O 1
#

Solvent-accessible surface area (backbone atoms only — not comparable to full-atom values): 6972 Å² total; per-residue (Å²): 110,70,68,57,53,52,53,52,53,52,52,51,52,51,52,52,52,52,54,51,51,51,54,52,49,51,54,48,54,53,50,50,34,50,74,71,62,61,54,82,77,61,78,88,70,67,76,76,92,81,71,81,96,71,95,74,93,72,94,73,82,82,78,78,81,70,93,68,76,67,97,59,68,98,68,76,38,93,88,74,52,66,91,77,81,78,79,85,79,64,79,74,80,85,68,86,77,89,80,136

Radius of gyration: 29.05 Å; Cα contacts (8 Å, |Δi|>4): 9; chains: 1; bounding box: 54×70×62 Å

Mean predicted aligned error: 20.54 Å

Secondary structure (DSSP, 8-state):
-HHHHHHHHHHHHHHHHHHHHHHHHHHHHHHHHHHTTGGGS-GGG---S-S---------PPPP------SS-TT--TTT--S-S--TTSPPP-PPP---

pLDDT: mean 70.13, std 16.78, range [37.5, 94.94]

InterPro domains:
  IPR009703 Selenoprotein S [PF06936] (1-100)
  IPR009703 Selenoprotein S [PTHR28621] (1-100)

Sequence (100 aa):
MQEELNAQVEKHKEKLRQLEETKRRQKIEMWDSMQEGKSYKGSARRPQDDDSPGPSTSSVLPKRKSDRKPLRGGGYNPLSGEGGGACSWRPGRRGQSSGG